Protein AF-A0A2J4YRB7-F1 (afdb_monomer)

Foldseek 3Di:
DPDDDDPVVVLVVLVVCLVVVLVVVQVVVCVVVVHHDDPVVSVVSSVVSCQVSVQQQQQDPVPRHADPDSVRDDDPDDD

Sequence (79 aa):
MTDALTKEKIIDAMRSSIEGFSFLVVDSLEFELKRQLTDAEQQEVSTVVEQLVLTFPEPCPRCGVTSTRPNGEHYCHAN

Nearest PDB structures (foldseek):
  9e8q-assembly1_N  TM=7.182E-01  e=7.525E+00  Homo sapiens
  4ne1-assembly1_K  TM=4.962E-01  e=6.196E+00  Homo sapiens
  8gym-assembly1_T7  TM=5.110E-01  e=8.566E+00  Tetrahymena thermophila SB210
  2f6m-assembly2_D  TM=4.077E-01  e=7.525E+00  Saccharomyces cerevisiae

Solvent-accessible surface area (backbone atoms only — not comparable to full-atom values): 4946 Å² total; per-residue (Å²): 132,84,83,75,94,47,71,67,59,52,52,52,51,51,63,76,41,41,67,64,50,31,50,55,53,50,55,52,49,24,62,74,70,72,43,84,71,51,75,69,53,50,51,49,48,40,52,52,46,47,48,66,72,70,60,68,40,73,43,39,95,86,77,65,53,56,34,90,42,96,85,46,64,68,86,83,79,85,128

Organism: NCBI:txid1134687

Structure (mmCIF, N/CA/C/O backbone):
data_AF-A0A2J4YRB7-F1
#
_entry.id   AF-A0A2J4YRB7-F1
#
loop_
_atom_site.group_PDB
_atom_site.id
_atom_site.type_symbol
_atom_site.label_atom_id
_atom_site.label_alt_id
_atom_site.label_comp_id
_atom_site.label_asym_id
_atom_site.label_entity_id
_atom_site.label_seq_id
_atom_site.pdbx_PDB_ins_code
_atom_site.Cartn_x
_atom_site.Cartn_y
_atom_site.Cartn_z
_atom_site.occupancy
_atom_site.B_iso_or_equiv
_atom_site.auth_seq_id
_atom_site.auth_comp_id
_atom_site.auth_asym_id
_atom_site.auth_atom_id
_atom_site.pdbx_PDB_model_num
ATOM 1 N N . MET A 1 1 ? 26.469 12.253 -18.570 1.00 55.03 1 MET A N 1
ATOM 2 C CA . MET A 1 1 ? 25.516 11.166 -18.875 1.00 55.03 1 MET A CA 1
ATOM 3 C C . MET A 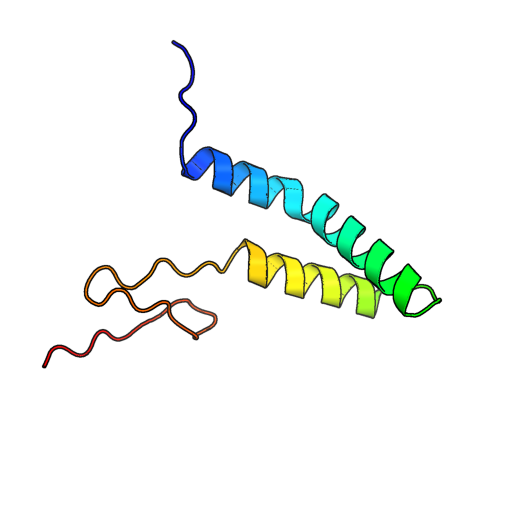1 1 ? 24.229 11.497 -18.151 1.00 55.03 1 MET A C 1
ATOM 5 O O . MET A 1 1 ? 24.249 11.538 -16.931 1.00 55.03 1 MET A O 1
ATOM 9 N N . THR A 1 2 ? 23.164 11.848 -18.869 1.00 68.19 2 THR A N 1
ATOM 10 C CA . THR A 1 2 ? 21.840 11.989 -18.253 1.00 68.19 2 THR A CA 1
ATOM 11 C C . THR A 1 2 ? 21.323 10.597 -17.965 1.00 68.19 2 THR A C 1
ATOM 13 O O . THR A 1 2 ? 21.198 9.776 -18.871 1.00 68.19 2 THR A O 1
ATOM 16 N N . ASP A 1 3 ? 21.107 10.332 -16.690 1.00 81.19 3 ASP A N 1
ATOM 17 C CA . ASP A 1 3 ? 20.600 9.064 -16.211 1.00 81.19 3 ASP A CA 1
ATOM 18 C C . ASP A 1 3 ? 19.158 8.908 -16.725 1.00 81.19 3 ASP A C 1
ATOM 20 O O . ASP A 1 3 ? 18.280 9.698 -16.373 1.00 81.19 3 ASP A O 1
ATOM 24 N N . ALA A 1 4 ? 18.937 7.991 -17.669 1.00 88.56 4 ALA A N 1
ATOM 25 C CA . ALA A 1 4 ? 17.652 7.864 -18.348 1.00 88.56 4 ALA A CA 1
ATOM 26 C C . ALA A 1 4 ? 16.585 7.330 -17.379 1.00 88.56 4 ALA A C 1
ATOM 28 O O . ALA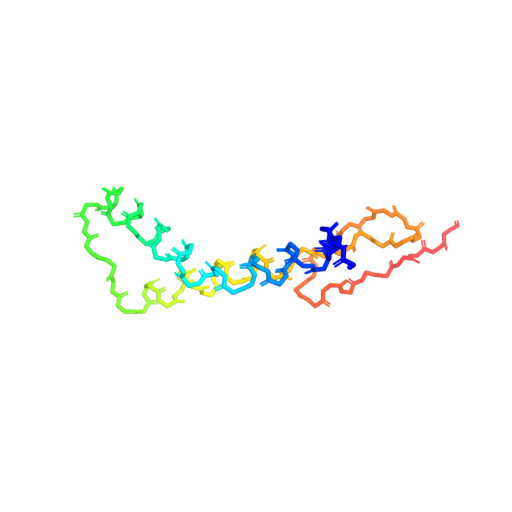 A 1 4 ? 16.858 6.458 -16.553 1.00 88.56 4 ALA A O 1
ATOM 29 N N . LEU A 1 5 ? 15.359 7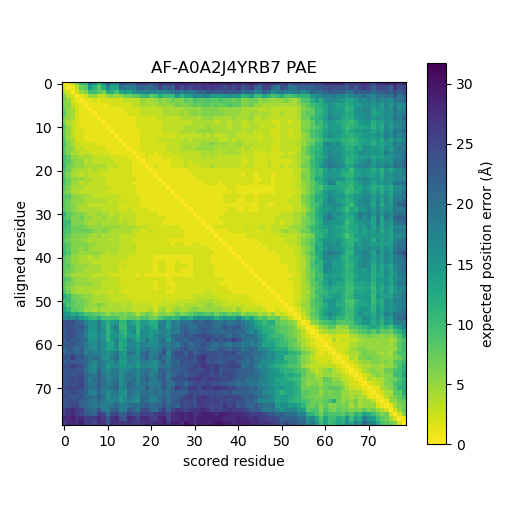.842 -17.488 1.00 92.75 5 LEU A N 1
ATOM 30 C CA . LEU A 1 5 ? 14.214 7.295 -16.765 1.00 92.75 5 LEU A CA 1
ATOM 31 C C . LEU A 1 5 ? 13.881 5.909 -17.338 1.00 92.75 5 LEU A C 1
ATOM 33 O O . LEU A 1 5 ? 13.495 5.809 -18.503 1.00 92.75 5 LEU A O 1
ATOM 37 N N . THR A 1 6 ? 14.030 4.855 -16.534 1.00 90.31 6 THR A N 1
ATOM 38 C CA . THR A 1 6 ? 13.682 3.474 -16.912 1.00 90.31 6 THR A CA 1
ATOM 39 C C . THR A 1 6 ? 12.501 2.955 -16.099 1.00 90.31 6 THR A C 1
ATOM 41 O O . THR A 1 6 ? 12.171 3.493 -15.039 1.00 90.31 6 THR A O 1
ATOM 44 N N . LYS A 1 7 ? 11.866 1.884 -16.588 1.00 85.06 7 LYS A N 1
ATOM 45 C CA . LYS A 1 7 ? 10.767 1.206 -15.890 1.00 85.06 7 LYS A CA 1
ATOM 46 C C . LYS A 1 7 ? 11.215 0.688 -14.521 1.00 85.06 7 LYS A C 1
ATOM 48 O O . LYS A 1 7 ? 10.488 0.854 -13.550 1.00 85.06 7 LYS A O 1
ATOM 53 N N . GLU A 1 8 ? 12.418 0.127 -14.427 1.00 84.88 8 GLU A N 1
ATOM 54 C CA . GLU A 1 8 ? 12.992 -0.392 -13.181 1.00 84.88 8 GLU A CA 1
ATOM 55 C C . GLU A 1 8 ? 13.125 0.716 -12.134 1.00 84.88 8 GLU A C 1
ATOM 57 O O . GLU A 1 8 ? 12.696 0.535 -11.002 1.00 84.88 8 GLU A O 1
ATOM 62 N N . LYS A 1 9 ? 13.600 1.905 -12.528 1.00 87.75 9 LYS A N 1
ATOM 63 C CA . LYS A 1 9 ? 13.694 3.061 -11.624 1.00 87.75 9 LYS A CA 1
ATOM 64 C C . LYS A 1 9 ? 12.338 3.540 -11.114 1.00 87.75 9 LYS A C 1
ATOM 66 O O . LYS A 1 9 ? 12.243 3.993 -9.977 1.00 87.75 9 LYS A O 1
ATOM 71 N N . ILE A 1 10 ? 11.298 3.456 -11.945 1.00 87.31 10 ILE A N 1
ATOM 72 C CA . ILE A 1 10 ? 9.925 3.772 -11.532 1.00 87.31 10 ILE A CA 1
ATOM 73 C C . ILE A 1 10 ? 9.436 2.731 -10.522 1.00 87.31 10 ILE A C 1
ATOM 75 O 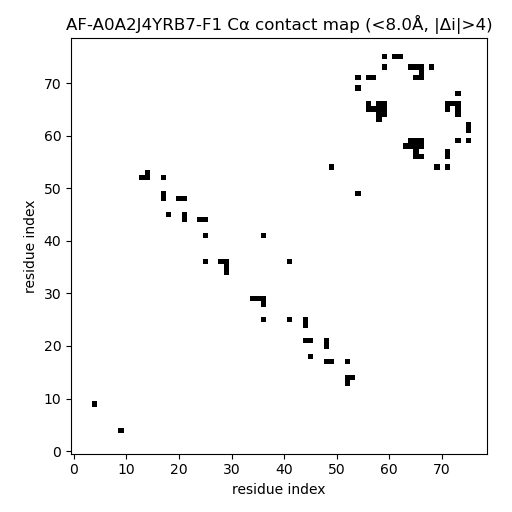O . ILE A 1 10 ? 8.904 3.108 -9.483 1.00 87.31 10 ILE A O 1
ATOM 79 N N . ILE A 1 11 ? 9.655 1.440 -10.795 1.00 84.12 11 ILE A N 1
ATOM 80 C CA . ILE A 1 11 ? 9.285 0.350 -9.882 1.00 84.12 11 ILE A CA 1
ATOM 81 C C . ILE A 1 11 ? 10.008 0.512 -8.543 1.00 84.12 11 ILE A C 1
ATOM 83 O O . ILE A 1 11 ? 9.355 0.486 -7.505 1.00 84.12 11 ILE A O 1
ATOM 87 N N . ASP A 1 12 ? 11.318 0.746 -8.545 1.00 86.31 12 ASP A N 1
ATOM 88 C CA . ASP A 1 12 ? 12.096 0.952 -7.322 1.00 86.31 12 ASP A CA 1
ATOM 89 C C . ASP A 1 12 ? 11.590 2.164 -6.532 1.00 86.31 12 ASP A C 1
ATOM 91 O O . ASP A 1 12 ? 11.389 2.068 -5.323 1.00 86.31 12 ASP A O 1
ATOM 95 N N . ALA A 1 13 ? 11.284 3.276 -7.209 1.00 89.75 13 ALA A N 1
ATOM 96 C CA . ALA A 1 13 ? 10.694 4.446 -6.566 1.00 89.75 13 ALA A CA 1
ATOM 97 C C . ALA A 1 13 ? 9.318 4.143 -5.948 1.00 89.75 13 ALA A C 1
ATOM 99 O O . ALA A 1 13 ? 9.038 4.603 -4.841 1.00 89.75 13 ALA A O 1
ATOM 100 N N . MET A 1 14 ? 8.473 3.345 -6.612 1.00 87.00 14 MET A N 1
ATOM 101 C CA . MET A 1 14 ? 7.192 2.892 -6.053 1.00 87.00 14 MET A CA 1
ATOM 102 C C . MET A 1 14 ? 7.404 2.039 -4.799 1.00 87.00 14 MET A C 1
ATOM 104 O O . MET A 1 14 ? 6.750 2.282 -3.787 1.00 87.00 14 MET A O 1
ATOM 108 N N . ARG A 1 15 ? 8.356 1.094 -4.829 1.00 85.31 15 ARG A N 1
ATOM 109 C CA . ARG A 1 15 ? 8.707 0.253 -3.671 1.00 85.31 15 ARG A CA 1
ATOM 110 C C . ARG A 1 15 ? 9.214 1.083 -2.498 1.00 85.31 15 ARG A C 1
ATOM 112 O O . ARG A 1 15 ? 8.775 0.882 -1.375 1.00 85.31 15 ARG A O 1
ATOM 119 N N . SER A 1 16 ? 10.098 2.045 -2.753 1.00 90.06 16 SER A N 1
ATOM 120 C CA . SER A 1 16 ? 10.608 2.947 -1.714 1.00 90.06 16 SER A CA 1
ATOM 121 C C . SER A 1 16 ? 9.546 3.903 -1.165 1.00 90.06 16 SER A C 1
ATOM 123 O O . SER A 1 16 ? 9.708 4.414 -0.064 1.00 90.06 16 SER A O 1
ATOM 125 N N . SER A 1 17 ? 8.466 4.150 -1.910 1.00 93.06 17 SER A N 1
ATOM 126 C CA . SER A 1 17 ? 7.382 5.059 -1.504 1.00 93.06 17 SER A CA 1
ATOM 127 C C . SER A 1 17 ? 6.212 4.342 -0.821 1.00 93.06 17 SER A C 1
ATOM 129 O O . SER A 1 17 ? 5.213 4.980 -0.487 1.00 93.06 17 SER A O 1
ATOM 131 N N . ILE A 1 18 ? 6.314 3.026 -0.622 1.00 91.88 18 ILE A N 1
ATOM 132 C CA . ILE A 1 18 ? 5.200 2.175 -0.199 1.00 91.88 18 ILE A CA 1
ATOM 133 C C . ILE A 1 18 ? 4.692 2.516 1.199 1.00 91.88 18 ILE A C 1
ATOM 135 O O . ILE A 1 18 ? 3.489 2.603 1.391 1.00 91.88 18 ILE A O 1
ATOM 139 N N . GLU A 1 19 ? 5.587 2.810 2.144 1.00 90.75 19 GLU A N 1
ATOM 140 C CA . GLU A 1 19 ? 5.215 3.195 3.511 1.00 90.75 19 GLU A CA 1
ATOM 141 C C . GLU A 1 19 ? 4.405 4.495 3.523 1.00 90.75 19 GLU A C 1
ATOM 143 O O . GLU A 1 19 ? 3.362 4.585 4.170 1.00 90.75 19 GLU A O 1
ATOM 148 N N . GLY A 1 20 ? 4.849 5.491 2.748 1.00 94.06 20 GLY A N 1
ATOM 149 C CA . GLY A 1 20 ? 4.134 6.757 2.598 1.00 94.06 20 GLY A CA 1
ATOM 150 C C . GLY A 1 20 ? 2.771 6.573 1.933 1.00 94.06 20 GLY A C 1
ATOM 151 O O . GLY A 1 20 ? 1.797 7.200 2.342 1.00 94.06 20 GLY A O 1
ATOM 152 N N . PHE A 1 21 ? 2.674 5.680 0.945 1.00 93.75 21 PHE A N 1
ATOM 153 C CA . PHE A 1 21 ? 1.393 5.343 0.332 1.00 93.75 21 PHE A CA 1
ATOM 154 C C . PHE A 1 21 ? 0.462 4.611 1.311 1.00 93.75 21 PHE A C 1
ATOM 156 O O . PHE A 1 21 ? -0.694 5.008 1.440 1.00 93.75 21 PHE A O 1
ATOM 163 N N . SER A 1 22 ? 0.961 3.627 2.066 1.00 95.12 22 SER A N 1
ATOM 164 C CA . SER A 1 22 ? 0.206 2.929 3.116 1.00 95.12 22 SER A CA 1
ATOM 165 C C . SER A 1 22 ? -0.355 3.898 4.155 1.00 95.12 22 SER A C 1
ATOM 167 O O . SER A 1 22 ? -1.518 3.780 4.530 1.00 95.12 22 SER A O 1
ATOM 169 N N . PHE A 1 23 ? 0.424 4.903 4.565 1.00 95.75 23 PHE A N 1
ATOM 170 C CA . PHE A 1 23 ? -0.040 5.945 5.482 1.00 95.75 23 PHE A CA 1
ATOM 171 C C . PHE A 1 23 ? -1.230 6.744 4.921 1.00 95.75 23 PHE A C 1
ATOM 173 O O . PHE A 1 23 ? -2.209 6.968 5.628 1.00 95.75 23 PHE A O 1
ATOM 180 N N . LEU A 1 24 ? -1.192 7.133 3.640 1.00 97.00 24 LEU A N 1
ATOM 181 C CA . LEU A 1 24 ? -2.308 7.843 2.996 1.00 97.00 24 LEU A CA 1
ATOM 182 C C . LEU A 1 24 ? -3.578 6.980 2.907 1.00 97.00 24 LEU A C 1
ATOM 184 O O . LEU A 1 24 ? -4.693 7.498 3.018 1.00 97.00 24 LEU A O 1
ATOM 188 N N . VAL A 1 25 ? -3.421 5.667 2.710 1.00 97.12 25 VAL A N 1
ATOM 189 C CA . VAL A 1 25 ? -4.546 4.720 2.723 1.00 97.12 25 VAL A CA 1
ATOM 190 C C . VAL A 1 25 ? -5.141 4.610 4.128 1.00 97.12 25 VAL A C 1
ATOM 192 O O . VAL A 1 25 ? -6.363 4.649 4.260 1.00 97.12 25 VAL A O 1
ATOM 195 N N . VAL A 1 26 ? -4.306 4.534 5.171 1.00 98.12 26 VAL A N 1
ATOM 196 C CA . VAL A 1 26 ? -4.760 4.558 6.573 1.00 98.12 26 VAL A CA 1
ATOM 197 C C . VAL A 1 26 ? -5.569 5.825 6.859 1.00 98.12 26 VAL A C 1
ATOM 199 O O . VAL A 1 26 ? -6.704 5.706 7.306 1.00 98.12 26 VAL A O 1
ATOM 202 N N . ASP A 1 27 ? -5.049 7.011 6.529 1.00 97.94 27 ASP A N 1
ATOM 203 C CA . ASP A 1 27 ? -5.746 8.291 6.755 1.00 97.94 27 ASP A CA 1
ATOM 204 C C . ASP A 1 27 ? -7.128 8.328 6.076 1.00 97.94 27 ASP A C 1
ATOM 206 O O . ASP A 1 27 ? -8.137 8.701 6.680 1.00 97.94 27 ASP A O 1
ATOM 210 N N . SER A 1 28 ? -7.202 7.836 4.836 1.00 98.19 28 SER A N 1
ATOM 211 C CA . SER A 1 28 ? -8.461 7.743 4.088 1.00 98.19 28 SER A CA 1
ATOM 212 C C . SER A 1 28 ? -9.476 6.808 4.762 1.00 98.19 28 SER A C 1
ATOM 214 O O . SER A 1 28 ? -10.658 7.144 4.859 1.00 98.19 28 SER A O 1
ATOM 216 N N . LEU A 1 29 ? -9.025 5.649 5.254 1.00 98.25 29 LEU A N 1
ATOM 217 C CA . LEU A 1 29 ? -9.873 4.683 5.957 1.00 98.25 29 LEU A CA 1
ATOM 218 C C . LEU A 1 29 ? -10.338 5.209 7.315 1.00 98.25 29 LEU A C 1
ATOM 220 O O . LEU A 1 29 ? -11.501 5.035 7.670 1.00 98.25 29 LEU A O 1
ATOM 224 N N . GLU A 1 30 ? -9.468 5.873 8.073 1.00 98.31 30 GLU A N 1
ATOM 225 C CA . GLU A 1 30 ? -9.829 6.470 9.361 1.00 98.31 30 GLU A CA 1
ATOM 226 C C . GLU A 1 30 ? -10.861 7.589 9.197 1.00 98.31 30 GLU A C 1
ATOM 228 O O . GLU A 1 30 ? -11.819 7.680 9.976 1.00 98.31 30 GLU A O 1
ATOM 233 N N . PHE A 1 31 ? -10.719 8.399 8.142 1.00 97.94 31 PHE A N 1
ATOM 234 C CA . PHE A 1 31 ? -11.710 9.401 7.764 1.00 97.94 31 PHE A CA 1
ATOM 235 C C . PHE A 1 31 ? -13.071 8.763 7.438 1.00 97.94 31 PHE A C 1
ATOM 237 O O . PHE A 1 31 ? -14.102 9.209 7.951 1.00 97.94 31 PHE A O 1
ATOM 244 N N . GLU A 1 32 ? -13.090 7.705 6.623 1.00 98.38 32 GLU A N 1
ATOM 245 C CA . GLU A 1 32 ? -14.321 7.015 6.218 1.00 98.38 32 GLU A CA 1
ATOM 246 C C . GLU A 1 32 ? -15.006 6.297 7.394 1.00 98.38 32 GLU A C 1
ATOM 248 O O . GLU A 1 32 ? -16.217 6.430 7.599 1.00 98.38 32 GLU A O 1
ATOM 253 N N . LEU A 1 33 ? -14.228 5.583 8.211 1.00 98.12 33 LEU A N 1
ATOM 254 C CA . LEU A 1 33 ? -14.711 4.824 9.367 1.00 98.12 33 LEU A CA 1
ATOM 255 C C . LEU A 1 33 ? -15.018 5.710 10.582 1.00 98.12 33 LEU A C 1
ATOM 257 O O . LEU A 1 33 ? -15.635 5.238 11.540 1.00 98.12 33 LEU A O 1
ATOM 261 N N . LYS A 1 34 ? -14.608 6.986 10.551 1.00 98.00 34 LYS A N 1
ATOM 262 C CA . LYS A 1 34 ? -14.761 7.968 11.639 1.00 98.00 34 LYS A CA 1
ATOM 263 C C . LYS A 1 34 ? -14.167 7.490 12.966 1.00 98.00 34 LYS A C 1
ATOM 265 O O . LYS A 1 34 ? -14.688 7.796 14.041 1.00 98.00 34 LYS A O 1
ATOM 270 N N . ARG A 1 35 ? -13.086 6.721 12.891 1.00 98.38 35 ARG A N 1
ATOM 271 C CA . ARG A 1 35 ? -12.312 6.239 14.036 1.00 98.38 35 ARG A CA 1
ATOM 272 C C . ARG A 1 35 ? -10.886 5.957 13.599 1.00 98.38 35 ARG A C 1
ATOM 274 O O . ARG A 1 35 ? -10.648 5.713 12.422 1.00 98.38 35 ARG A O 1
ATOM 281 N N . GLN A 1 36 ? -9.981 5.895 14.565 1.00 98.25 36 GLN A N 1
ATOM 282 C CA . GLN A 1 36 ? -8.636 5.399 14.307 1.00 98.25 36 GLN A CA 1
ATOM 283 C C . GLN A 1 36 ? -8.646 3.885 14.090 1.00 98.25 36 GLN A C 1
ATOM 285 O O . GLN A 1 36 ? -9.451 3.153 14.690 1.00 98.25 36 GLN A O 1
ATOM 290 N N . LEU A 1 37 ? -7.753 3.432 13.219 1.00 98.31 37 LEU A N 1
ATOM 291 C CA . LEU A 1 37 ? -7.427 2.028 13.057 1.00 98.31 37 LEU A CA 1
ATOM 292 C C . LEU A 1 37 ? -6.558 1.578 14.229 1.00 98.31 37 LEU A C 1
ATOM 294 O O . LEU A 1 37 ? -5.721 2.321 14.737 1.00 98.31 37 LEU A O 1
ATOM 298 N N . THR A 1 38 ? -6.762 0.341 14.660 1.00 98.44 38 THR A N 1
ATOM 299 C CA . THR A 1 38 ? -5.859 -0.308 15.612 1.00 98.44 38 THR A CA 1
ATOM 300 C C . THR A 1 38 ? -4.529 -0.649 14.941 1.00 98.44 38 THR A C 1
ATOM 302 O O . THR A 1 38 ? -4.472 -0.794 13.720 1.00 98.44 38 THR A O 1
ATOM 305 N N . ASP A 1 39 ? -3.475 -0.870 15.728 1.00 97.56 39 ASP A N 1
AT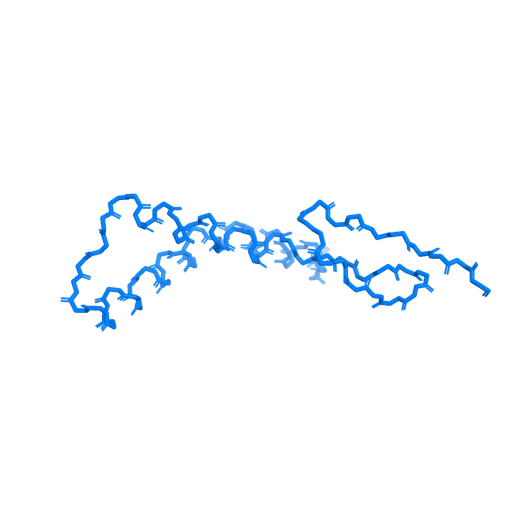OM 306 C CA . ASP A 1 39 ? -2.161 -1.276 15.204 1.00 97.56 39 ASP A CA 1
ATOM 307 C C . ASP A 1 39 ? -2.248 -2.515 14.292 1.00 97.56 39 ASP A C 1
ATOM 309 O O . ASP A 1 39 ? -1.565 -2.600 13.274 1.00 97.56 39 ASP A O 1
ATOM 313 N N . ALA A 1 40 ? -3.130 -3.465 14.625 1.00 98.00 40 ALA A N 1
ATOM 314 C CA . ALA A 1 40 ? -3.361 -4.661 13.818 1.00 98.00 40 ALA A CA 1
ATOM 315 C C . ALA A 1 40 ? -4.007 -4.337 12.460 1.00 98.00 40 ALA A C 1
ATOM 317 O O . ALA A 1 40 ? -3.604 -4.895 11.442 1.00 98.00 40 ALA A O 1
ATOM 318 N N . GLU A 1 41 ? -4.972 -3.416 12.431 1.00 98.00 41 GLU A N 1
ATOM 319 C CA . GLU A 1 41 ? -5.630 -2.975 11.196 1.00 98.00 41 GLU A CA 1
ATOM 320 C C . GLU A 1 41 ? -4.683 -2.138 10.326 1.00 98.00 41 GLU A C 1
ATOM 322 O O . GLU A 1 41 ? -4.646 -2.314 9.113 1.00 98.00 41 GLU A O 1
ATOM 327 N N . GLN A 1 42 ? -3.864 -1.268 10.925 1.00 97.50 42 GLN A N 1
ATOM 328 C CA . GLN A 1 42 ? -2.838 -0.524 10.186 1.00 97.50 42 GLN A CA 1
ATOM 329 C C . GLN A 1 42 ? -1.793 -1.469 9.576 1.00 97.50 42 GLN A C 1
ATOM 331 O O . GLN A 1 42 ? -1.382 -1.290 8.426 1.00 97.50 42 GLN A O 1
ATOM 336 N N . GLN A 1 43 ? -1.400 -2.513 10.312 1.00 96.44 43 GLN A N 1
ATOM 337 C CA . GLN A 1 43 ? -0.508 -3.548 9.798 1.00 96.44 43 GLN A CA 1
ATOM 338 C C . GLN A 1 43 ? -1.143 -4.318 8.630 1.00 96.44 43 GLN A C 1
ATOM 340 O O . GLN A 1 43 ? -0.458 -4.590 7.642 1.00 96.44 43 GLN A O 1
ATOM 345 N N . GLU A 1 44 ? -2.439 -4.631 8.706 1.00 97.00 44 GLU A N 1
ATOM 346 C CA . GLU A 1 44 ? -3.183 -5.258 7.609 1.00 97.00 44 GLU A CA 1
ATOM 347 C C . GLU A 1 44 ? -3.214 -4.362 6.363 1.00 97.00 44 GLU A C 1
ATOM 349 O O . GLU A 1 44 ? -2.901 -4.832 5.267 1.00 97.00 44 GLU A O 1
ATOM 354 N N . VAL A 1 45 ? -3.494 -3.062 6.523 1.00 96.25 45 VAL A N 1
ATOM 355 C CA . VAL A 1 45 ? -3.455 -2.087 5.419 1.00 96.25 45 VAL A CA 1
ATOM 356 C C . VAL A 1 45 ? -2.082 -2.075 4.755 1.00 96.25 45 VAL A C 1
ATOM 358 O O . VAL A 1 45 ? -1.999 -2.172 3.531 1.00 96.25 45 VAL A O 1
ATOM 361 N N . SER A 1 46 ? -1.005 -2.019 5.543 1.00 93.00 46 SER A N 1
ATOM 362 C CA . SER A 1 46 ? 0.361 -2.035 5.013 1.00 93.00 46 SER A CA 1
ATOM 363 C C . SER A 1 46 ? 0.642 -3.297 4.191 1.00 93.00 46 SER A C 1
ATOM 365 O O . SER A 1 46 ? 1.137 -3.209 3.068 1.00 93.00 46 SER A O 1
ATOM 367 N N . THR A 1 47 ? 0.241 -4.472 4.689 1.00 92.62 47 THR A N 1
ATOM 368 C CA . THR A 1 47 ? 0.403 -5.744 3.971 1.00 92.62 47 THR A CA 1
ATOM 369 C C . THR A 1 47 ? -0.403 -5.795 2.671 1.00 92.62 47 THR A C 1
ATOM 371 O O . THR A 1 47 ? 0.109 -6.265 1.655 1.00 92.62 47 THR A O 1
ATOM 374 N N . VAL A 1 48 ? -1.646 -5.304 2.662 1.00 92.81 48 VAL A N 1
ATOM 375 C CA . VAL A 1 48 ? -2.480 -5.268 1.448 1.00 92.81 48 VAL A CA 1
ATOM 376 C C . VAL A 1 48 ? -1.901 -4.304 0.410 1.00 92.81 48 VAL A C 1
ATOM 378 O O . VAL A 1 48 ? -1.818 -4.649 -0.770 1.00 92.81 48 VAL A O 1
ATOM 381 N N . VAL A 1 49 ? -1.461 -3.117 0.836 1.00 91.94 49 VAL A N 1
ATOM 382 C CA . VAL A 1 49 ? -0.8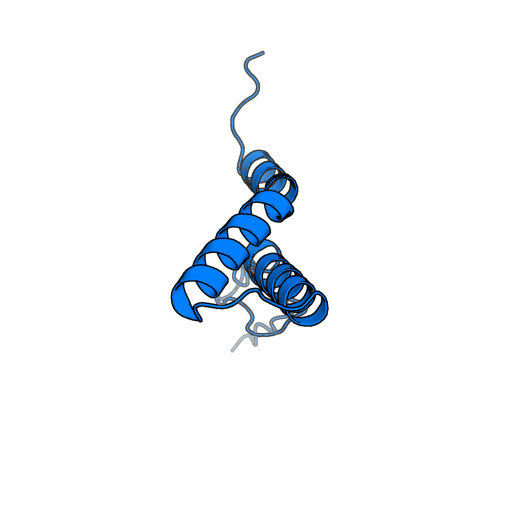03 -2.139 -0.043 1.00 91.94 49 VAL A CA 1
ATOM 383 C C . VAL A 1 49 ? 0.482 -2.721 -0.623 1.00 91.94 49 VAL A C 1
ATOM 385 O O . VAL A 1 49 ? 0.705 -2.627 -1.831 1.00 91.94 49 VAL A O 1
ATOM 388 N N . GLU A 1 50 ? 1.289 -3.385 0.204 1.00 88.81 50 GLU A N 1
ATOM 389 C CA . GLU A 1 50 ? 2.512 -4.042 -0.238 1.00 88.81 50 GLU A CA 1
ATOM 390 C C . GLU A 1 50 ? 2.239 -5.098 -1.307 1.00 88.81 50 GLU A C 1
ATOM 392 O O . GLU A 1 50 ? 2.845 -5.071 -2.379 1.00 88.81 50 GLU A O 1
ATOM 397 N N . GLN A 1 51 ? 1.265 -5.974 -1.075 1.00 85.56 51 GLN A N 1
ATOM 398 C CA . GLN A 1 51 ? 0.874 -6.977 -2.058 1.00 85.56 51 GLN A CA 1
ATOM 399 C C . GLN A 1 51 ? 0.392 -6.336 -3.363 1.00 85.56 51 GLN A C 1
ATOM 401 O O . GLN A 1 51 ? 0.832 -6.741 -4.435 1.00 85.56 51 GLN A O 1
ATOM 406 N N . LEU A 1 52 ? -0.462 -5.318 -3.325 1.00 84.56 52 LEU A N 1
ATOM 407 C CA . LEU A 1 52 ? -0.986 -4.718 -4.556 1.00 84.56 52 LEU A CA 1
ATOM 408 C C . LEU A 1 52 ? 0.081 -3.959 -5.358 1.00 84.56 52 LEU A C 1
ATOM 410 O O . LEU A 1 52 ? 0.051 -3.983 -6.587 1.00 84.56 52 LEU A O 1
ATOM 414 N N . VAL A 1 53 ? 1.039 -3.316 -4.685 1.00 82.81 53 VAL A N 1
ATOM 415 C CA . VAL A 1 53 ? 2.116 -2.557 -5.338 1.00 82.81 53 VAL A CA 1
ATOM 416 C C . VAL A 1 53 ? 3.247 -3.472 -5.822 1.00 82.81 53 VAL A C 1
ATOM 418 O O . VAL A 1 53 ? 3.800 -3.243 -6.898 1.00 82.81 53 VAL A O 1
ATOM 421 N N . LEU A 1 54 ? 3.604 -4.511 -5.060 1.00 74.44 54 LEU A N 1
ATOM 422 C CA . LEU A 1 54 ? 4.712 -5.413 -5.396 1.00 74.44 54 LEU A CA 1
ATOM 423 C C . LEU A 1 54 ? 4.311 -6.559 -6.318 1.00 74.4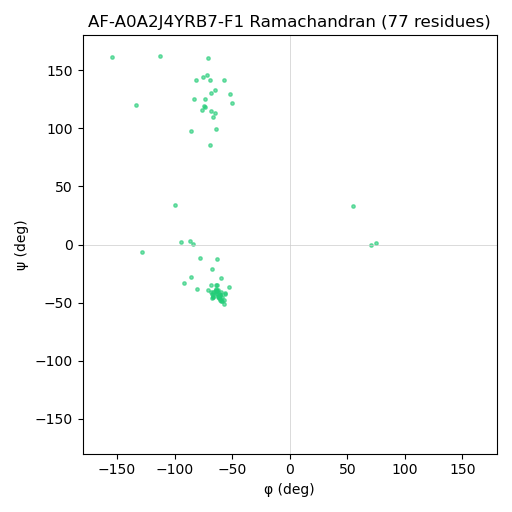4 54 LEU A C 1
ATOM 425 O O . LEU A 1 54 ? 5.153 -7.054 -7.069 1.00 74.44 54 LEU A O 1
ATOM 429 N N . THR A 1 55 ? 3.050 -6.982 -6.274 1.00 69.00 55 THR A N 1
ATOM 430 C CA . THR A 1 55 ? 2.583 -8.189 -6.961 1.00 69.00 55 THR A CA 1
ATOM 431 C C . THR A 1 55 ? 1.897 -7.861 -8.277 1.00 69.00 55 THR A C 1
ATOM 433 O O . THR A 1 55 ? 0.977 -8.577 -8.637 1.00 69.00 55 THR A O 1
ATOM 436 N N . PHE A 1 56 ? 2.319 -6.827 -9.020 1.00 60.59 56 PHE A N 1
ATOM 437 C CA . PHE A 1 56 ? 1.967 -6.723 -10.443 1.00 60.59 56 PHE A CA 1
ATOM 438 C C . PHE A 1 56 ? 2.609 -7.910 -11.168 1.00 60.59 56 PHE A C 1
ATOM 440 O O . PHE A 1 56 ? 3.810 -7.869 -11.454 1.00 60.59 56 PHE A O 1
ATOM 447 N N . PRO A 1 57 ? 1.870 -8.993 -11.461 1.00 60.94 57 PRO A N 1
ATOM 448 C CA . PRO A 1 57 ? 2.447 -10.126 -12.149 1.00 60.94 57 PRO A CA 1
ATOM 449 C C . PRO A 1 57 ? 2.605 -9.675 -13.596 1.00 60.94 57 PRO A C 1
ATOM 451 O O . PRO A 1 57 ? 1.619 -9.325 -14.255 1.00 60.94 57 PRO A O 1
ATOM 454 N N . GLU A 1 58 ? 3.838 -9.649 -14.096 1.00 61.03 58 GLU A N 1
ATOM 455 C CA . GLU A 1 58 ? 4.055 -9.476 -15.530 1.00 61.03 58 GLU A CA 1
ATOM 456 C C . GLU A 1 58 ? 3.192 -10.526 -16.260 1.00 61.03 58 GLU A C 1
ATOM 458 O O . GLU A 1 58 ? 3.196 -11.703 -15.872 1.00 61.03 58 GLU A O 1
ATOM 463 N N . PRO A 1 59 ? 2.395 -10.126 -17.265 1.00 66.69 59 PRO A N 1
ATOM 464 C CA . PRO A 1 59 ? 1.578 -11.077 -18.006 1.00 66.69 59 PRO A CA 1
ATOM 465 C C . PRO A 1 59 ? 2.473 -12.167 -18.616 1.00 66.69 59 PRO A C 1
ATOM 467 O O . PRO A 1 59 ? 3.575 -11.861 -19.075 1.00 66.69 59 PRO A O 1
ATOM 470 N N . CYS A 1 60 ? 2.020 -13.436 -18.637 1.00 68.69 60 CYS A N 1
ATOM 471 C CA . CYS A 1 60 ? 2.809 -14.543 -19.209 1.00 68.69 60 CYS A CA 1
ATOM 472 C C . CYS A 1 60 ? 3.272 -14.118 -20.613 1.00 68.69 60 CYS A C 1
ATOM 474 O O . CYS A 1 60 ? 2.416 -13.872 -21.467 1.00 68.69 60 CYS A O 1
ATOM 476 N N . PRO A 1 61 ? 4.584 -14.086 -20.914 1.00 69.12 61 PRO A N 1
ATOM 477 C CA . PRO A 1 61 ? 5.079 -13.603 -22.205 1.00 69.12 61 PRO A CA 1
ATOM 478 C C . PRO A 1 61 ? 4.605 -14.466 -23.386 1.00 69.12 61 PRO A C 1
ATOM 480 O O . PRO A 1 61 ? 4.742 -14.072 -24.539 1.00 69.12 61 PRO A O 1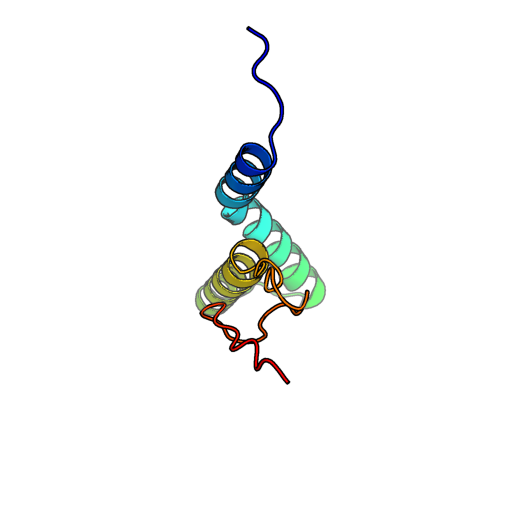
ATOM 483 N N . ARG A 1 62 ? 4.041 -15.651 -23.107 1.00 71.69 62 ARG A N 1
ATOM 484 C CA . ARG A 1 62 ? 3.481 -16.571 -24.101 1.00 71.69 62 ARG A CA 1
ATOM 485 C C . ARG A 1 62 ? 1.983 -16.365 -24.371 1.00 71.69 62 ARG A C 1
ATOM 487 O O . ARG A 1 62 ? 1.573 -16.604 -25.498 1.00 71.69 62 ARG A O 1
ATOM 494 N N . CYS A 1 63 ? 1.167 -15.962 -23.392 1.00 80.69 63 CYS A N 1
ATOM 495 C CA . CYS A 1 63 ? -0.295 -15.855 -23.576 1.00 80.69 63 CYS A CA 1
ATOM 496 C C . CYS A 1 63 ? -0.908 -14.505 -23.165 1.00 80.69 63 CYS A C 1
ATOM 498 O O . CYS A 1 63 ? -2.096 -14.294 -23.380 1.00 80.69 63 CYS A O 1
ATOM 500 N N . GLY A 1 64 ? -0.134 -13.600 -22.562 1.00 70.19 64 GLY A N 1
ATOM 501 C CA . GLY A 1 64 ? -0.609 -12.294 -22.104 1.00 70.19 64 GLY A CA 1
ATOM 502 C C . GLY A 1 64 ? -1.456 -12.321 -20.824 1.00 70.19 64 GLY A C 1
ATOM 503 O O . GLY A 1 64 ? -1.911 -11.269 -20.389 1.00 70.19 64 GLY A O 1
ATOM 504 N N . VAL A 1 65 ? -1.673 -13.487 -20.204 1.00 76.75 65 VAL A N 1
ATOM 505 C CA . VAL A 1 65 ? -2.487 -13.614 -18.985 1.00 76.75 65 VAL A CA 1
ATOM 506 C C . VAL A 1 65 ? -1.657 -13.283 -17.748 1.00 76.75 65 VAL A C 1
ATOM 508 O O . VAL A 1 65 ? -0.617 -13.894 -17.497 1.00 76.75 65 VAL A O 1
ATOM 511 N N . THR A 1 66 ? -2.152 -12.340 -16.953 1.00 69.88 66 THR A N 1
ATOM 512 C CA . THR A 1 66 ? -1.656 -12.034 -15.610 1.00 69.88 66 THR A CA 1
ATOM 513 C C . THR A 1 66 ? -2.081 -13.134 -14.637 1.00 69.88 66 THR A C 1
ATOM 515 O O . THR A 1 66 ? -3.266 -13.462 -14.550 1.00 69.88 66 THR A O 1
ATOM 518 N N . SER A 1 67 ? -1.128 -13.736 -13.917 1.00 68.19 67 SER A N 1
ATOM 519 C CA . SER A 1 67 ? -1.456 -14.786 -12.947 1.00 68.19 67 SER A CA 1
ATOM 520 C C . SER A 1 67 ? -2.292 -14.228 -11.799 1.00 68.19 67 SER A C 1
ATOM 522 O O . SER A 1 67 ? -1.933 -13.223 -11.201 1.00 68.19 67 SER A O 1
ATOM 524 N N . THR A 1 68 ? -3.371 -14.919 -11.438 1.00 66.50 68 THR A N 1
ATOM 525 C CA . THR A 1 68 ? -4.128 -14.633 -10.210 1.00 66.50 68 THR A CA 1
ATOM 526 C C . THR A 1 68 ? -3.515 -15.308 -8.981 1.00 66.50 68 THR A C 1
ATOM 528 O O . THR A 1 68 ? -4.074 -15.217 -7.889 1.00 66.50 68 THR A O 1
ATOM 531 N N . ARG A 1 69 ? -2.407 -16.048 -9.141 1.00 64.19 69 ARG A N 1
ATOM 532 C CA . ARG A 1 69 ? -1.733 -16.721 -8.030 1.00 64.19 69 ARG A CA 1
ATOM 533 C C . ARG A 1 69 ? -0.824 -15.739 -7.281 1.00 64.19 69 ARG A C 1
ATOM 535 O O . ARG A 1 69 ? -0.113 -14.981 -7.938 1.00 64.19 69 ARG A O 1
ATOM 542 N N . PRO A 1 70 ? -0.743 -15.819 -5.940 1.00 56.16 70 PRO A N 1
ATOM 543 C CA . PRO A 1 70 ? 0.110 -14.932 -5.140 1.00 56.16 70 PRO A CA 1
ATOM 544 C C . PRO A 1 70 ? 1.601 -15.022 -5.492 1.00 56.16 70 PRO A C 1
ATOM 546 O O . PRO A 1 70 ? 2.336 -14.057 -5.344 1.00 56.16 70 PRO A O 1
ATOM 549 N N . ASN A 1 71 ? 2.053 -16.18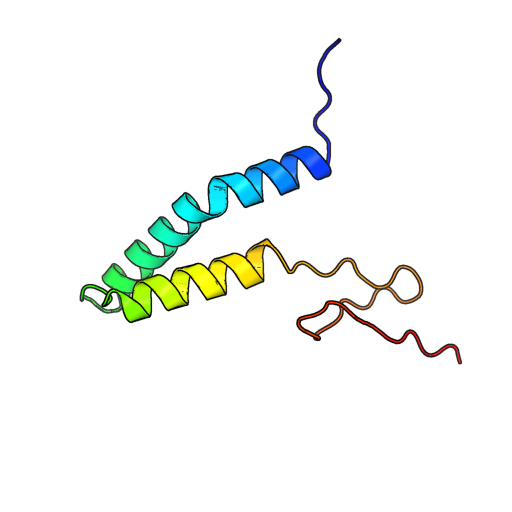7 -5.967 1.00 58.16 71 ASN A N 1
ATOM 550 C CA . ASN A 1 71 ? 3.441 -16.428 -6.367 1.00 58.16 71 ASN A CA 1
ATOM 551 C C . ASN A 1 71 ? 3.738 -16.043 -7.829 1.00 58.16 71 ASN A C 1
ATOM 553 O O . ASN A 1 71 ? 4.836 -16.307 -8.313 1.00 58.16 71 ASN A O 1
ATOM 557 N N . GLY A 1 72 ? 2.765 -15.485 -8.558 1.00 59.00 72 GLY A N 1
ATOM 558 C CA . GLY A 1 72 ? 2.919 -15.097 -9.960 1.00 59.00 72 GLY A CA 1
ATOM 559 C C . GLY A 1 72 ? 3.018 -16.263 -10.951 1.00 59.00 72 GLY A C 1
ATOM 560 O O . GLY A 1 72 ? 3.113 -16.028 -12.154 1.00 59.00 72 GLY A O 1
ATOM 561 N N . GLU A 1 73 ? 2.961 -17.522 -10.502 1.00 63.12 73 GLU A N 1
ATOM 562 C CA . GLU A 1 73 ? 3.088 -18.672 -11.398 1.00 63.12 73 GLU A CA 1
ATOM 563 C C . GLU A 1 73 ? 1.882 -18.782 -12.327 1.00 63.12 73 GLU A C 1
ATOM 565 O O . GLU A 1 73 ? 0.729 -18.784 -11.892 1.00 63.12 73 GLU A O 1
ATOM 570 N N . HIS A 1 74 ? 2.140 -18.938 -13.619 1.00 70.31 74 HIS A N 1
ATOM 571 C CA . HIS A 1 74 ? 1.116 -19.184 -14.621 1.00 70.31 74 HIS A CA 1
ATOM 572 C C . HIS A 1 74 ? 1.562 -20.332 -15.529 1.00 70.31 74 HIS A C 1
ATOM 574 O O . HIS A 1 74 ? 2.590 -20.246 -16.201 1.00 70.31 74 HIS A O 1
ATOM 580 N N . TYR A 1 75 ? 0.776 -21.410 -15.573 1.00 68.62 75 TYR A N 1
ATOM 581 C CA . TYR A 1 75 ? 1.003 -22.504 -16.514 1.00 68.62 75 TYR A CA 1
ATOM 582 C C . TYR A 1 75 ? 0.323 -22.179 -17.845 1.00 68.62 75 TYR A C 1
ATOM 584 O O . TYR A 1 75 ? -0.874 -22.386 -18.028 1.00 68.62 75 TYR A O 1
ATOM 592 N N . CYS A 1 76 ? 1.122 -21.668 -18.778 1.00 68.06 76 CYS A N 1
ATOM 593 C CA . CYS A 1 76 ? 0.740 -21.444 -20.165 1.00 68.06 76 CYS A CA 1
ATOM 594 C C . CYS A 1 76 ? 0.570 -22.824 -20.865 1.00 68.06 76 CYS A C 1
ATOM 596 O O . CYS A 1 76 ? 1.527 -23.338 -21.450 1.00 68.06 76 CYS A O 1
ATOM 598 N N . HIS A 1 77 ? -0.610 -23.463 -20.767 1.00 60.78 77 HIS A N 1
ATOM 599 C CA . HIS A 1 77 ? -0.921 -24.688 -21.521 1.00 60.78 77 HIS A CA 1
ATOM 600 C C . HIS A 1 77 ? -0.938 -24.360 -23.021 1.00 60.78 77 HIS A C 1
ATOM 602 O O . HIS A 1 77 ? -1.774 -23.587 -23.483 1.00 60.78 77 HIS A O 1
ATOM 608 N N . ALA A 1 78 ? 0.018 -24.910 -23.768 1.00 52.28 78 ALA A N 1
ATOM 609 C CA . ALA A 1 78 ? 0.016 -24.852 -25.222 1.00 52.28 78 ALA A CA 1
ATOM 610 C C . ALA A 1 78 ? -1.012 -25.867 -25.737 1.00 52.28 78 ALA A C 1
ATOM 612 O O . ALA A 1 78 ? -0.830 -27.062 -25.510 1.00 52.28 78 ALA A O 1
ATOM 613 N N . ASN A 1 79 ? -2.070 -25.387 -26.389 1.00 48.56 79 ASN A N 1
ATOM 614 C CA . ASN A 1 79 ? -2.855 -26.195 -27.322 1.00 48.56 79 ASN A CA 1
ATOM 615 C C . ASN A 1 79 ? -2.414 -25.855 -28.742 1.00 48.56 79 ASN A C 1
ATOM 617 O O . ASN A 1 79 ? -2.222 -24.645 -29.005 1.00 48.56 79 ASN A O 1
#

Mean predicted aligned error: 9.74 Å

Radius of gyration: 17.18 Å; Cα contacts (8 Å, |Δi|>4): 47; chains: 1; bounding box: 40×38×43 Å

pLDDT: mean 83.1, std 14.52, range [48.56, 98.44]

Secondary structure (DSSP, 8-state):
------HHHHHHHHHHTHHHHHHHHHHHHHHHHTSPPPHHHHHHHHHHHHHHHH--PPPPTTT-PPP-STT--------